Protein AF-A0A1G9R1K8-F1 (afdb_monomer)

Solvent-accessible surface area (backbone atoms only — not comparable to full-atom values): 6577 Å² total; per-residue (Å²): 113,73,52,53,78,76,39,43,68,59,34,65,70,40,95,87,58,67,82,55,66,33,57,54,41,50,50,28,55,60,50,38,76,80,44,90,50,79,60,39,53,56,56,50,44,38,60,47,50,28,52,53,42,44,52,50,29,74,75,74,45,68,81,73,45,58,54,42,29,58,21,38,40,22,38,40,50,37,37,51,47,44,72,76,37,96,78,69,61,60,66,56,46,45,42,17,65,43,50,30,46,52,49,27,52,53,52,50,52,48,53,54,50,52,50,56,67,74,76,107

pLDDT: mean 81.9, std 9.62, range [51.81, 91.75]

Radius of gyration: 17.22 Å; Cα contacts (8 Å, |Δi|>4): 94; chains: 1; bounding box: 49×25×45 Å

Structure (mmCIF, N/CA/C/O backbone):
data_AF-A0A1G9R1K8-F1
#
_entry.id   AF-A0A1G9R1K8-F1
#
loop_
_atom_site.group_PDB
_atom_site.id
_atom_site.type_symbol
_atom_site.label_atom_id
_atom_site.label_alt_id
_atom_site.label_comp_id
_atom_site.label_asym_id
_atom_site.label_entity_id
_atom_site.label_seq_id
_atom_site.pdbx_PDB_ins_code
_atom_site.Cartn_x
_atom_site.Cartn_y
_atom_site.Cartn_z
_atom_site.occupancy
_atom_site.B_iso_or_equiv
_atom_site.auth_seq_id
_atom_site.auth_comp_id
_atom_site.auth_asym_id
_atom_site.auth_atom_id
_atom_site.pdbx_PDB_model_num
ATOM 1 N N . MET A 1 1 ? -1.280 11.951 -19.661 1.00 52.84 1 MET A N 1
ATOM 2 C CA . MET A 1 1 ? -2.581 12.398 -19.105 1.00 52.84 1 MET A CA 1
ATOM 3 C C . MET A 1 1 ? -3.734 12.269 -20.097 1.00 52.84 1 MET A C 1
ATOM 5 O O . MET A 1 1 ? -4.733 11.691 -19.705 1.00 52.84 1 MET A O 1
ATOM 9 N N . ALA A 1 2 ? -3.601 12.690 -21.364 1.00 56.06 2 ALA A N 1
ATOM 10 C CA . ALA A 1 2 ? -4.690 12.602 -22.356 1.00 56.06 2 ALA A CA 1
ATOM 11 C C . ALA A 1 2 ? -5.281 11.186 -22.569 1.00 56.06 2 ALA A C 1
ATOM 13 O O . ALA A 1 2 ? -6.480 11.052 -22.777 1.00 56.06 2 ALA A O 1
ATOM 14 N N . ALA A 1 3 ? -4.471 10.124 -22.460 1.00 61.69 3 ALA A N 1
ATOM 15 C CA . ALA A 1 3 ? -4.941 8.741 -22.602 1.00 61.69 3 ALA A CA 1
ATOM 16 C C . ALA A 1 3 ? -5.792 8.242 -21.414 1.00 61.69 3 ALA A C 1
ATOM 18 O O . ALA A 1 3 ? -6.708 7.449 -21.614 1.00 61.69 3 ALA A O 1
ATOM 19 N N . LEU A 1 4 ? -5.538 8.727 -20.187 1.00 64.12 4 LEU A N 1
ATOM 20 C CA . LEU A 1 4 ? -6.362 8.377 -19.019 1.00 64.12 4 LEU A CA 1
ATOM 21 C C . LEU A 1 4 ? -7.775 8.965 -19.130 1.00 64.12 4 LEU A C 1
ATOM 23 O O . LEU A 1 4 ? -8.722 8.356 -18.652 1.00 64.12 4 LEU A O 1
ATOM 27 N N . SER A 1 5 ? -7.917 10.139 -19.751 1.00 73.44 5 SER A N 1
ATOM 28 C CA . SER A 1 5 ? -9.211 10.809 -19.905 1.00 73.44 5 SER A CA 1
ATOM 29 C C . SER A 1 5 ? -10.067 10.245 -21.041 1.00 73.44 5 SER A C 1
ATOM 31 O O . SER A 1 5 ? -11.284 10.369 -20.984 1.00 73.44 5 SER A O 1
ATOM 33 N N . THR A 1 6 ? -9.465 9.640 -22.070 1.00 78.12 6 THR A N 1
ATOM 34 C CA . THR A 1 6 ? -10.192 9.149 -23.257 1.00 78.12 6 THR A CA 1
ATOM 35 C C . THR A 1 6 ? -10.388 7.635 -23.273 1.00 78.12 6 THR A C 1
ATOM 37 O O . THR A 1 6 ? -11.387 7.161 -23.804 1.00 78.12 6 THR A O 1
ATOM 40 N N . ALA A 1 7 ? -9.466 6.868 -22.687 1.00 73.38 7 ALA A N 1
ATOM 41 C CA . ALA A 1 7 ? -9.537 5.410 -22.632 1.00 73.38 7 ALA A CA 1
ATOM 42 C C . ALA A 1 7 ? -8.879 4.883 -21.340 1.00 73.38 7 ALA A C 1
ATOM 44 O O . ALA A 1 7 ? -7.824 4.246 -21.399 1.00 73.38 7 ALA A O 1
ATOM 45 N N . PRO A 1 8 ? -9.483 5.130 -20.159 1.00 67.00 8 PRO A N 1
ATOM 46 C CA . PRO A 1 8 ? -8.863 4.856 -18.862 1.00 67.00 8 PRO A CA 1
ATOM 47 C C . PRO A 1 8 ? -8.488 3.386 -18.681 1.00 67.00 8 PRO A C 1
ATOM 49 O O . PRO A 1 8 ? -7.384 3.094 -18.241 1.00 67.00 8 PRO A O 1
ATOM 52 N N . VAL A 1 9 ? -9.363 2.453 -19.072 1.00 73.62 9 VAL A N 1
ATOM 53 C CA . VAL A 1 9 ? -9.091 1.012 -18.946 1.00 73.62 9 VAL A CA 1
ATOM 54 C C . VAL A 1 9 ? -7.883 0.618 -19.795 1.00 73.62 9 VAL A C 1
ATOM 56 O O . VAL A 1 9 ? -6.941 0.042 -19.271 1.00 73.62 9 VAL A O 1
ATOM 59 N N . ALA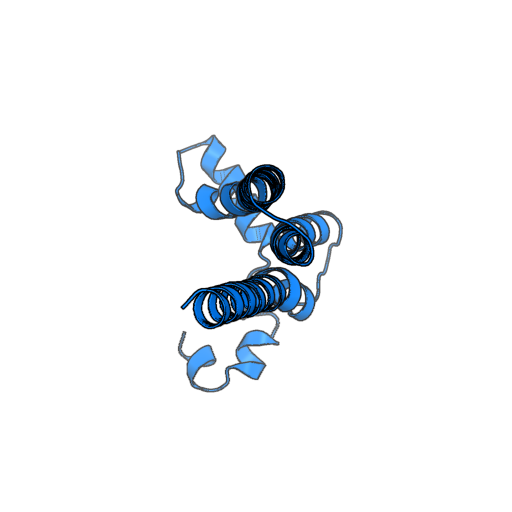 A 1 10 ? -7.851 1.008 -21.072 1.00 68.69 10 ALA A N 1
ATOM 60 C CA . ALA A 1 10 ? -6.729 0.712 -21.961 1.00 68.69 10 ALA A CA 1
ATOM 61 C C . ALA A 1 10 ? -5.425 1.384 -21.499 1.00 68.69 10 ALA A C 1
ATOM 63 O O . ALA A 1 10 ? -4.358 0.775 -21.554 1.00 68.69 10 ALA A O 1
ATOM 64 N N . ALA A 1 11 ? -5.493 2.618 -20.995 1.00 67.75 11 ALA A N 1
ATOM 65 C CA . ALA A 1 11 ? -4.342 3.315 -20.426 1.00 67.75 11 ALA A CA 1
ATOM 66 C C . ALA A 1 11 ? -3.803 2.625 -19.1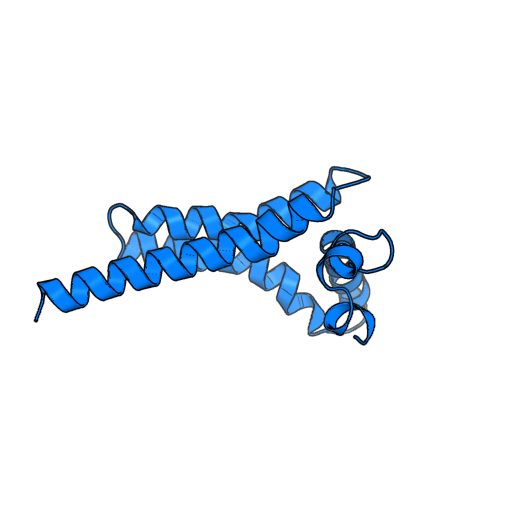59 1.00 67.75 11 ALA A C 1
ATOM 68 O O . ALA A 1 11 ? -2.597 2.634 -18.923 1.00 67.75 11 ALA A O 1
ATOM 69 N N . LEU A 1 12 ? -4.683 2.003 -18.367 1.00 62.38 12 LEU A N 1
ATOM 70 C CA . LEU A 1 12 ? -4.325 1.231 -17.174 1.00 62.38 12 LEU A CA 1
ATOM 71 C C . LEU A 1 12 ? -3.801 -0.176 -17.499 1.00 62.38 12 LEU A C 1
ATOM 73 O O . LEU A 1 12 ? -3.065 -0.743 -16.695 1.00 62.38 12 LEU A O 1
ATOM 77 N N . THR A 1 13 ? -4.170 -0.755 -18.643 1.00 63.41 13 THR A N 1
ATOM 78 C CA . THR A 1 13 ? -3.836 -2.148 -18.990 1.00 63.41 13 THR A CA 1
ATOM 79 C C . THR A 1 13 ? -2.768 -2.291 -20.073 1.00 63.41 13 THR A C 1
ATOM 81 O O . THR A 1 13 ? -2.293 -3.401 -20.301 1.00 63.41 13 THR A O 1
ATOM 84 N N . THR A 1 14 ? -2.373 -1.210 -20.751 1.00 61.56 14 THR A N 1
ATOM 85 C CA . THR A 1 14 ? -1.296 -1.231 -21.754 1.00 61.56 14 THR A CA 1
ATOM 86 C C . THR A 1 14 ? 0.082 -1.046 -21.118 1.00 61.56 14 THR A C 1
ATOM 88 O O . THR A 1 14 ? 0.276 -0.290 -20.166 1.00 61.56 14 THR A O 1
ATOM 91 N N . THR A 1 15 ? 1.075 -1.719 -21.695 1.00 53.59 15 THR A N 1
ATOM 92 C CA . THR A 1 15 ? 2.476 -1.806 -21.246 1.00 53.59 15 THR A CA 1
ATOM 93 C C . THR A 1 15 ? 3.235 -0.469 -21.204 1.00 53.59 15 THR A C 1
ATOM 95 O O . THR A 1 15 ? 4.354 -0.435 -20.705 1.00 53.59 15 THR A O 1
ATOM 98 N N . GLY A 1 16 ? 2.649 0.632 -21.693 1.00 51.81 16 GLY A N 1
ATOM 99 C CA . GLY A 1 16 ? 3.265 1.967 -21.729 1.00 51.81 16 GLY A CA 1
ATOM 100 C C . GLY A 1 16 ? 2.681 3.000 -20.754 1.00 51.81 16 GLY A C 1
ATOM 101 O O . GLY A 1 16 ? 3.127 4.144 -20.772 1.00 51.81 16 GLY A O 1
ATOM 102 N N . GLY A 1 17 ? 1.675 2.642 -19.942 1.00 56.41 17 GLY A N 1
ATOM 103 C CA . GLY A 1 17 ? 0.895 3.615 -19.155 1.00 56.41 17 GLY A CA 1
ATOM 104 C C . GLY A 1 17 ? 1.190 3.685 -17.652 1.00 56.41 17 GLY A C 1
ATOM 105 O O . GLY A 1 17 ? 0.964 4.726 -17.039 1.00 56.41 17 GLY A O 1
ATOM 106 N N . PHE A 1 18 ? 1.724 2.621 -17.050 1.00 60.03 18 PHE A N 1
ATOM 107 C CA . PHE A 1 18 ? 2.063 2.568 -15.624 1.00 60.03 18 PHE A CA 1
ATOM 108 C C . PHE A 1 18 ? 3.509 2.102 -15.458 1.00 60.03 18 PHE A C 1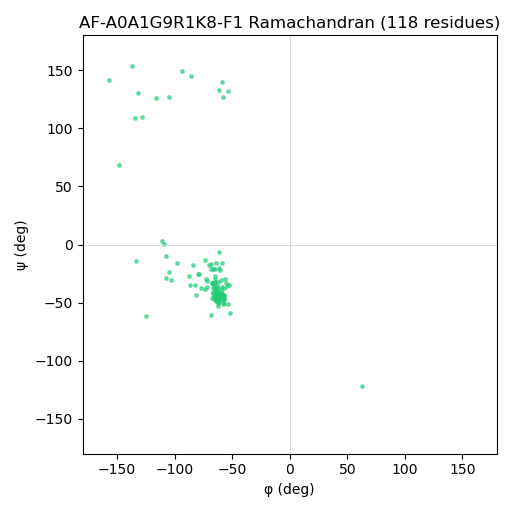
ATOM 110 O O . PHE A 1 18 ? 3.828 0.938 -15.696 1.00 60.03 18 PHE A O 1
ATOM 117 N N . GLY A 1 19 ? 4.397 3.007 -15.040 1.00 70.94 19 GLY A N 1
ATOM 118 C CA . GLY A 1 19 ? 5.719 2.604 -14.568 1.00 70.94 19 GLY A CA 1
ATOM 119 C C . GLY A 1 19 ? 5.564 1.709 -13.338 1.00 70.94 19 GLY A C 1
ATOM 120 O O . GLY A 1 19 ? 4.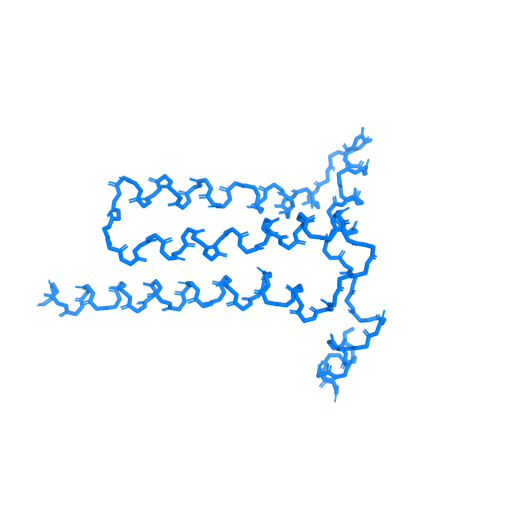788 2.033 -12.440 1.00 70.94 19 GLY A O 1
ATOM 121 N N . ALA A 1 20 ? 6.275 0.579 -13.295 1.00 79.00 20 ALA A N 1
ATOM 122 C CA . ALA A 1 20 ? 6.192 -0.336 -12.161 1.00 79.00 20 ALA A CA 1
ATOM 123 C C . ALA A 1 20 ? 6.572 0.398 -10.853 1.00 79.00 20 ALA A C 1
ATOM 125 O O . ALA A 1 20 ? 7.664 0.974 -10.787 1.00 79.00 20 ALA A O 1
ATOM 126 N N . PRO A 1 21 ? 5.730 0.365 -9.800 1.00 84.75 21 PRO A N 1
ATOM 127 C CA . PRO A 1 21 ? 6.015 1.018 -8.519 1.00 84.75 21 P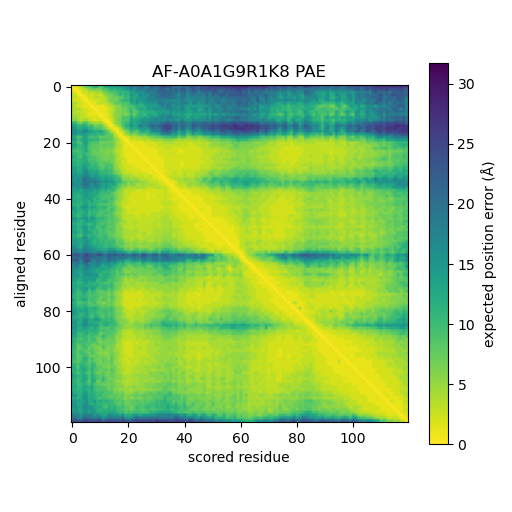RO A CA 1
ATOM 128 C C . PRO A 1 21 ? 7.373 0.635 -7.916 1.00 84.75 21 PRO A C 1
ATOM 130 O O . PRO A 1 21 ? 8.056 1.481 -7.344 1.00 84.75 21 PRO A O 1
ATOM 133 N N . ALA A 1 22 ? 7.813 -0.613 -8.103 1.00 85.12 22 ALA A N 1
ATOM 134 C CA . ALA A 1 22 ? 9.133 -1.066 -7.668 1.00 85.12 22 ALA A CA 1
ATOM 135 C C . ALA A 1 22 ? 10.284 -0.382 -8.429 1.00 85.12 22 ALA A C 1
ATOM 137 O O . ALA A 1 22 ? 11.311 -0.065 -7.831 1.00 85.12 22 ALA A O 1
ATOM 138 N N . THR A 1 23 ? 10.111 -0.095 -9.724 1.00 87.44 23 THR A N 1
ATOM 139 C CA . THR A 1 23 ? 11.077 0.692 -10.504 1.00 87.44 23 THR A CA 1
ATOM 140 C C . THR A 1 23 ? 11.143 2.118 -9.979 1.00 87.44 23 THR A C 1
ATOM 142 O O . THR A 1 23 ? 12.239 2.609 -9.728 1.00 87.44 23 THR A O 1
ATOM 145 N N . PHE A 1 24 ? 9.991 2.752 -9.728 1.00 87.56 24 PHE A N 1
ATOM 146 C CA . PHE A 1 24 ? 9.943 4.085 -9.122 1.00 87.56 24 PHE A CA 1
ATOM 147 C C . PHE A 1 24 ? 10.664 4.117 -7.767 1.00 87.56 24 PHE A C 1
ATOM 149 O O . PHE A 1 24 ? 11.533 4.960 -7.554 1.00 87.56 24 PHE A O 1
ATOM 156 N N . ALA A 1 25 ? 10.350 3.175 -6.872 1.00 89.38 25 ALA A N 1
ATOM 157 C CA . ALA A 1 25 ? 10.967 3.087 -5.552 1.00 89.38 25 ALA A CA 1
ATOM 158 C C . ALA A 1 25 ? 12.485 2.871 -5.643 1.00 89.38 25 ALA A C 1
ATOM 160 O O . ALA A 1 25 ? 13.242 3.535 -4.936 1.00 89.38 25 ALA A O 1
ATOM 161 N N . ARG A 1 26 ? 12.944 2.000 -6.552 1.00 89.25 26 ARG A N 1
ATOM 162 C CA . ARG A 1 26 ? 14.375 1.774 -6.792 1.00 89.25 26 ARG A CA 1
ATOM 163 C C . ARG A 1 26 ? 15.056 3.049 -7.272 1.00 89.25 26 ARG A C 1
ATOM 165 O O . ARG A 1 26 ? 16.058 3.435 -6.684 1.00 89.25 26 ARG A O 1
ATOM 172 N N . THR A 1 27 ? 14.492 3.722 -8.275 1.00 90.00 27 THR A N 1
ATOM 173 C CA . THR A 1 27 ? 15.023 4.992 -8.785 1.00 90.00 27 THR A CA 1
ATOM 174 C C . THR A 1 27 ? 15.097 6.037 -7.674 1.00 90.00 27 THR A C 1
ATOM 176 O O . THR A 1 27 ? 16.153 6.635 -7.478 1.00 90.00 27 THR A O 1
ATOM 179 N N . ALA A 1 28 ? 14.027 6.194 -6.889 1.00 89.19 28 ALA A N 1
ATOM 180 C CA . ALA A 1 28 ? 13.976 7.127 -5.767 1.00 89.19 28 ALA A CA 1
ATOM 181 C C . ALA A 1 28 ? 15.090 6.866 -4.740 1.00 89.19 28 ALA A C 1
ATOM 183 O O . ALA A 1 28 ? 15.789 7.801 -4.351 1.00 89.19 28 ALA A O 1
ATOM 184 N N . VAL A 1 29 ? 15.296 5.604 -4.348 1.00 89.75 29 VAL A N 1
ATOM 185 C CA . VAL A 1 29 ? 16.363 5.208 -3.414 1.00 89.75 29 VAL A CA 1
ATOM 186 C C . VAL A 1 29 ? 17.746 5.439 -4.016 1.00 89.75 29 VAL A C 1
ATOM 188 O O . VAL A 1 29 ? 18.606 6.010 -3.352 1.00 89.75 29 VAL A O 1
ATOM 191 N N . THR A 1 30 ? 17.968 5.056 -5.276 1.00 90.62 30 THR A N 1
ATOM 192 C CA . THR A 1 30 ? 19.277 5.226 -5.923 1.00 90.62 30 THR A CA 1
ATOM 193 C C . THR A 1 30 ? 19.650 6.695 -6.075 1.00 90.62 30 THR A C 1
ATOM 195 O O . THR A 1 30 ? 20.767 7.077 -5.738 1.00 90.62 30 THR A O 1
ATOM 198 N N . THR A 1 31 ? 18.716 7.547 -6.502 1.00 88.88 31 THR A N 1
ATOM 199 C CA . THR A 1 31 ? 18.960 8.988 -6.644 1.00 88.88 31 THR A CA 1
ATOM 200 C C . THR A 1 31 ? 19.230 9.633 -5.288 1.00 88.88 31 THR A C 1
ATOM 202 O O . THR A 1 31 ? 20.130 10.468 -5.175 1.00 88.88 31 THR A O 1
ATOM 205 N N . ALA A 1 32 ? 18.527 9.187 -4.243 1.00 88.75 32 ALA A N 1
ATOM 206 C CA . ALA A 1 32 ? 18.694 9.713 -2.895 1.00 88.75 32 ALA A CA 1
ATOM 207 C C . ALA A 1 32 ? 20.096 9.521 -2.298 1.00 88.75 32 ALA A C 1
ATOM 209 O O . ALA A 1 32 ? 20.468 10.255 -1.386 1.00 88.75 32 ALA A O 1
ATOM 210 N N . THR A 1 33 ? 20.891 8.582 -2.823 1.00 88.62 33 THR A N 1
ATOM 211 C CA . THR A 1 33 ? 22.289 8.392 -2.392 1.00 88.62 33 THR A CA 1
ATOM 212 C C . THR A 1 33 ? 23.195 9.569 -2.760 1.00 88.62 33 THR A C 1
ATOM 214 O O . THR A 1 33 ? 24.242 9.750 -2.148 1.00 88.62 33 THR A O 1
ATOM 217 N N . THR A 1 34 ? 22.785 10.379 -3.739 1.00 89.69 34 THR A N 1
ATOM 218 C CA . THR A 1 34 ? 23.548 11.536 -4.235 1.00 89.69 34 THR A CA 1
ATOM 219 C C . THR A 1 34 ? 22.953 12.880 -3.818 1.00 89.69 34 THR A C 1
ATOM 221 O O . THR A 1 34 ? 23.696 13.842 -3.648 1.00 89.69 34 THR A O 1
ATOM 224 N N . ALA A 1 35 ? 21.634 12.962 -3.619 1.00 87.62 35 ALA A N 1
ATOM 225 C CA . ALA A 1 35 ? 20.954 14.167 -3.149 1.00 87.62 35 ALA A CA 1
ATOM 226 C C . ALA A 1 35 ? 19.610 13.817 -2.485 1.00 87.62 35 ALA A C 1
ATOM 228 O O . ALA A 1 35 ? 18.892 12.968 -3.015 1.00 87.62 35 ALA A O 1
ATOM 229 N N . PRO A 1 36 ? 19.207 14.482 -1.385 1.00 84.94 36 PRO A N 1
ATOM 230 C CA . PRO A 1 36 ? 17.896 14.267 -0.775 1.00 84.94 36 PRO A CA 1
ATOM 231 C C . PRO A 1 36 ? 16.759 14.444 -1.789 1.00 84.94 36 PRO A C 1
ATOM 233 O O . PRO A 1 36 ? 16.722 15.431 -2.522 1.00 84.94 36 PRO A O 1
ATOM 236 N N . SER A 1 37 ? 15.817 13.497 -1.821 1.00 87.44 37 SER A N 1
ATOM 237 C CA . SER A 1 37 ? 14.709 13.506 -2.779 1.00 87.44 37 SER A CA 1
ATOM 238 C C . SER A 1 37 ? 13.364 13.260 -2.093 1.00 87.44 37 SER A C 1
ATOM 240 O O . SER A 1 37 ? 13.225 12.264 -1.376 1.00 87.44 37 SER A O 1
ATOM 242 N N . PRO A 1 38 ? 12.332 14.088 -2.356 1.00 89.12 38 PRO A N 1
ATOM 243 C CA . PRO A 1 38 ? 10.978 13.837 -1.863 1.00 89.12 38 PRO A CA 1
ATOM 244 C C . PRO A 1 38 ? 10.369 12.553 -2.445 1.00 89.12 38 PRO A C 1
ATOM 246 O O . PRO A 1 38 ? 9.415 12.022 -1.882 1.00 89.12 38 PRO A O 1
ATOM 249 N N . ALA A 1 39 ? 10.939 11.995 -3.521 1.00 88.25 39 ALA A N 1
ATOM 250 C CA . ALA A 1 39 ? 10.512 10.709 -4.070 1.00 88.25 39 ALA A CA 1
ATOM 251 C C . ALA A 1 39 ? 10.655 9.550 -3.062 1.00 88.25 39 ALA A C 1
ATOM 253 O O . ALA A 1 39 ? 9.947 8.552 -3.186 1.00 88.25 39 ALA A O 1
ATOM 254 N N . LEU A 1 40 ? 11.511 9.691 -2.037 1.00 89.12 40 LEU A N 1
ATOM 255 C CA . LEU A 1 40 ? 11.639 8.726 -0.940 1.00 89.12 40 LEU A CA 1
ATOM 256 C C . LEU A 1 40 ? 10.386 8.613 -0.064 1.00 89.12 40 LEU A C 1
ATOM 258 O O . LEU A 1 40 ?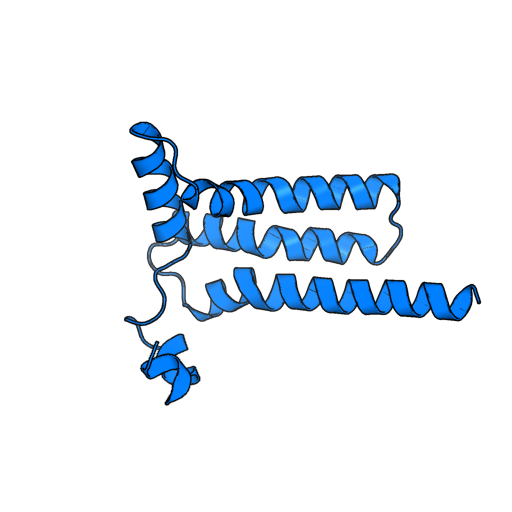 10.214 7.595 0.605 1.00 89.12 40 LEU A O 1
ATOM 262 N N . LEU A 1 41 ? 9.499 9.614 -0.064 1.00 90.56 41 LEU A N 1
ATOM 263 C CA . LEU A 1 41 ? 8.289 9.583 0.760 1.00 90.56 41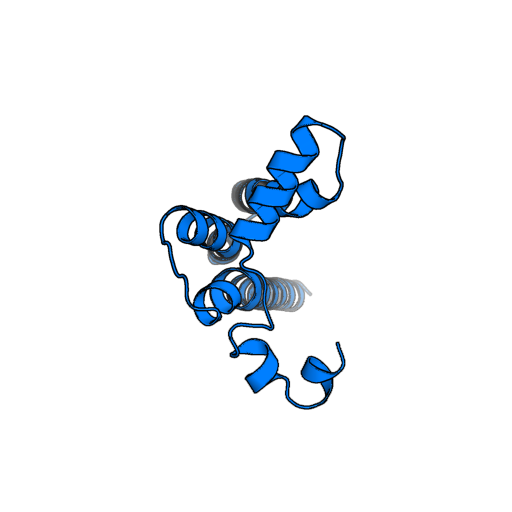 LEU A CA 1
ATOM 264 C C . LEU A 1 41 ? 7.386 8.395 0.420 1.00 90.56 41 LEU A C 1
ATOM 266 O O . LEU A 1 41 ? 6.721 7.872 1.306 1.00 90.56 41 LEU A O 1
ATOM 270 N N . VAL A 1 42 ? 7.391 7.934 -0.833 1.00 86.69 42 VAL A N 1
ATOM 271 C CA . VAL A 1 42 ? 6.609 6.765 -1.252 1.00 86.69 42 VAL A CA 1
ATOM 272 C C . VAL A 1 42 ? 7.151 5.471 -0.628 1.00 86.69 42 VAL A C 1
ATOM 274 O O . VAL A 1 42 ? 6.400 4.855 0.127 1.00 86.69 42 VAL A O 1
ATOM 277 N N . PRO A 1 43 ? 8.417 5.047 -0.857 1.00 89.69 43 PRO A N 1
ATOM 278 C CA . PRO A 1 43 ? 8.945 3.829 -0.243 1.00 89.69 43 PRO A CA 1
ATOM 279 C C . PRO A 1 43 ? 8.988 3.901 1.291 1.00 89.69 43 PRO A C 1
ATOM 281 O O . PRO A 1 43 ? 8.673 2.915 1.960 1.00 89.69 43 PRO A O 1
ATOM 284 N N . LEU A 1 44 ? 9.308 5.065 1.869 1.00 91.75 44 LEU A N 1
ATOM 285 C CA . LEU A 1 44 ? 9.272 5.252 3.322 1.00 91.75 44 LEU A CA 1
ATOM 286 C C . LEU A 1 44 ? 7.843 5.158 3.860 1.00 91.75 44 LEU A C 1
ATOM 288 O O . LEU A 1 44 ? 7.602 4.454 4.836 1.00 91.75 44 LEU A O 1
ATOM 292 N N . GLY A 1 45 ? 6.882 5.800 3.198 1.00 88.75 45 GLY A N 1
ATOM 293 C CA . GLY A 1 45 ? 5.469 5.735 3.558 1.00 88.75 45 GLY A CA 1
ATOM 294 C C . GLY A 1 45 ? 4.932 4.307 3.523 1.00 88.75 45 GLY A C 1
ATOM 295 O O . GLY A 1 45 ? 4.259 3.892 4.461 1.00 88.75 45 GLY A O 1
ATOM 296 N N . THR A 1 46 ? 5.297 3.512 2.512 1.00 90.12 46 THR A N 1
ATOM 297 C CA . THR A 1 46 ? 4.904 2.093 2.441 1.00 90.12 46 THR A CA 1
ATOM 298 C C . THR A 1 46 ? 5.488 1.225 3.556 1.00 90.12 46 THR A C 1
ATOM 300 O O . THR A 1 46 ? 4.870 0.228 3.916 1.00 90.12 46 THR A O 1
ATOM 303 N N . LEU A 1 47 ? 6.643 1.594 4.121 1.00 89.44 47 LEU A N 1
ATOM 304 C CA . LEU A 1 47 ? 7.240 0.904 5.271 1.00 89.44 47 LEU A CA 1
ATOM 305 C C . LEU A 1 47 ? 6.617 1.358 6.595 1.00 89.44 47 LEU A C 1
ATOM 307 O O . LEU A 1 47 ? 6.317 0.539 7.460 1.00 89.44 47 LEU A O 1
ATOM 311 N N . VAL A 1 48 ? 6.422 2.668 6.754 1.00 91.50 48 VAL A N 1
ATOM 312 C CA . VAL A 1 48 ? 5.978 3.285 8.011 1.00 91.50 48 VAL A CA 1
ATOM 313 C C . VAL A 1 48 ? 4.480 3.094 8.242 1.00 91.50 48 VAL A C 1
ATOM 315 O O . VAL A 1 48 ? 4.068 2.851 9.374 1.00 91.50 48 VAL A O 1
ATOM 318 N N . LEU A 1 49 ? 3.656 3.159 7.193 1.00 86.12 49 LEU A N 1
ATOM 319 C CA . LEU A 1 49 ? 2.198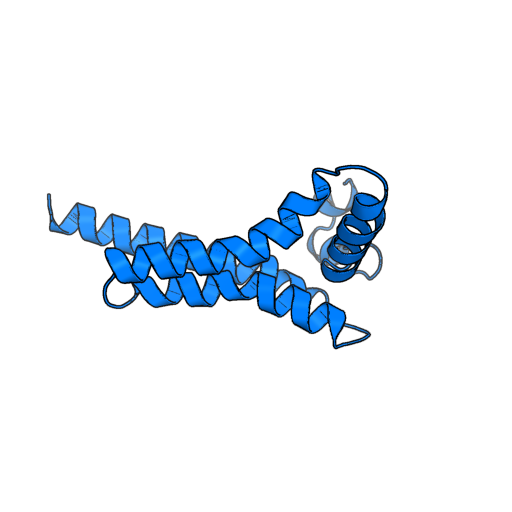 3.064 7.297 1.00 86.12 49 LEU A CA 1
ATOM 320 C C . LEU A 1 49 ? 1.701 1.814 8.054 1.00 86.12 49 LEU A C 1
ATOM 322 O O . LEU A 1 49 ? 0.917 1.985 8.991 1.00 86.12 49 LEU A O 1
ATOM 326 N N . PRO A 1 50 ? 2.131 0.577 7.724 1.00 86.19 50 PRO A N 1
ATOM 327 C CA . PRO A 1 50 ? 1.682 -0.599 8.464 1.00 86.19 50 PRO A CA 1
ATOM 328 C C . PRO A 1 50 ? 2.148 -0.591 9.924 1.00 86.19 50 PRO A C 1
ATOM 330 O O . PRO A 1 50 ? 1.409 -1.061 10.782 1.00 86.19 50 PRO A O 1
ATOM 333 N N . LEU A 1 51 ? 3.320 -0.019 10.233 1.00 90.12 51 LEU A N 1
ATOM 334 C CA . LEU A 1 51 ? 3.817 0.096 11.611 1.00 90.12 51 LEU A CA 1
ATOM 335 C C . LEU A 1 51 ? 2.965 1.061 12.437 1.00 90.12 51 LEU A C 1
ATOM 337 O O . LEU A 1 51 ? 2.576 0.735 13.557 1.00 90.12 51 LEU A O 1
ATOM 341 N N . VAL A 1 52 ? 2.642 2.226 11.871 1.00 86.62 52 VAL A N 1
ATOM 342 C CA . VAL A 1 52 ? 1.789 3.223 12.529 1.00 86.62 52 VAL A CA 1
ATOM 343 C C . VAL A 1 52 ? 0.398 2.648 12.768 1.00 86.62 52 VAL A C 1
ATOM 345 O O . VAL A 1 52 ? -0.106 2.734 13.883 1.00 86.62 52 VAL A O 1
ATOM 348 N N . LEU A 1 53 ? -0.200 1.992 11.770 1.00 83.06 53 LEU A N 1
ATOM 349 C CA . LEU A 1 53 ? -1.512 1.369 11.939 1.00 83.06 53 LEU A CA 1
ATOM 350 C C . LEU A 1 53 ? -1.475 0.205 12.932 1.00 83.06 53 LEU A C 1
ATOM 352 O O . LEU A 1 53 ? -2.374 0.107 13.760 1.00 83.06 53 LEU A O 1
ATOM 356 N N . ALA A 1 54 ? -0.440 -0.638 12.911 1.00 86.25 54 ALA A N 1
ATOM 357 C CA . ALA A 1 54 ? -0.278 -1.701 13.901 1.00 86.25 54 ALA A CA 1
ATOM 358 C C . ALA A 1 54 ? -0.181 -1.132 15.324 1.00 86.25 54 ALA A C 1
ATOM 360 O O . ALA A 1 54 ? -0.830 -1.653 16.229 1.00 86.25 54 ALA A O 1
ATOM 361 N N . TRP A 1 55 ? 0.562 -0.038 15.513 1.00 86.69 55 TRP A N 1
ATOM 362 C CA . TRP A 1 55 ? 0.652 0.671 16.790 1.00 86.69 55 TRP A CA 1
ATOM 363 C C . TRP A 1 55 ? -0.692 1.268 17.225 1.00 86.69 55 TRP A C 1
ATOM 365 O O . TRP A 1 55 ? -1.109 1.124 18.376 1.00 86.69 55 TRP A O 1
ATOM 375 N N . THR A 1 56 ? -1.399 1.938 16.314 1.00 80.75 56 THR A N 1
ATOM 376 C CA . THR A 1 56 ? -2.721 2.509 16.599 1.00 80.75 56 THR A CA 1
ATOM 377 C C . THR A 1 56 ? -3.717 1.416 16.978 1.00 80.75 56 THR A C 1
ATOM 379 O O . THR A 1 56 ? -4.451 1.559 17.953 1.00 80.75 56 THR A O 1
ATOM 382 N N . VAL A 1 57 ? -3.728 0.302 16.247 1.00 84.06 57 VAL A N 1
ATOM 383 C CA . VAL A 1 57 ? -4.649 -0.810 16.491 1.00 84.06 57 VAL A CA 1
ATOM 384 C C . VAL A 1 57 ? -4.286 -1.575 17.762 1.00 84.06 57 VAL A C 1
ATOM 386 O O . VAL A 1 57 ? -5.195 -1.960 18.490 1.00 84.06 57 VAL A O 1
ATOM 389 N N . SER A 1 58 ? -3.005 -1.750 18.092 1.00 84.50 58 SER A N 1
ATOM 390 C CA . SER A 1 58 ? -2.613 -2.378 19.362 1.00 84.50 58 SER A CA 1
ATOM 391 C C . SER A 1 58 ? -2.971 -1.516 20.575 1.00 84.50 58 SER A C 1
ATOM 393 O O . SER A 1 58 ? -3.321 -2.053 21.624 1.00 84.50 58 SER A O 1
ATOM 395 N N . SER A 1 59 ? -2.922 -0.190 20.423 1.00 83.00 59 SER A N 1
ATOM 396 C CA . SER A 1 59 ? -3.213 0.761 21.501 1.00 83.00 59 SER A CA 1
ATOM 397 C C . SER A 1 59 ? -4.713 1.014 21.689 1.00 83.00 59 SER A C 1
ATOM 399 O O . SER A 1 59 ? -5.166 1.214 22.814 1.00 83.00 59 SER A O 1
ATOM 401 N N . PHE A 1 60 ? -5.491 1.017 20.600 1.00 75.19 60 PHE A N 1
ATOM 402 C CA . PHE A 1 60 ? -6.877 1.509 20.607 1.00 75.19 60 PHE A CA 1
ATOM 403 C C . PHE A 1 60 ? -7.886 0.588 19.906 1.00 75.19 60 PHE A C 1
ATOM 405 O O . PHE A 1 60 ? -9.094 0.774 20.047 1.00 75.19 60 PHE A O 1
ATOM 412 N N . GLY A 1 61 ? -7.421 -0.384 19.125 1.00 68.38 61 GLY A N 1
ATOM 413 C CA . GLY A 1 61 ? -8.262 -1.214 18.270 1.00 68.38 61 GLY A CA 1
ATOM 414 C C . GLY A 1 61 ? -8.712 -2.521 18.924 1.00 68.38 61 GLY A C 1
ATOM 415 O O . GLY A 1 61 ? -8.010 -3.138 19.722 1.00 68.38 61 GLY A O 1
ATOM 416 N N . ARG A 1 62 ? -9.899 -2.989 18.531 1.00 69.81 62 ARG A N 1
ATOM 417 C CA . ARG A 1 62 ? -10.402 -4.346 18.794 1.00 69.81 62 ARG A CA 1
ATOM 418 C C . ARG A 1 62 ? -11.066 -4.890 17.528 1.00 69.81 62 ARG A C 1
ATOM 420 O O . ARG A 1 62 ? -11.558 -4.120 16.708 1.00 69.81 62 ARG A O 1
ATOM 427 N N . GLY A 1 63 ? -11.102 -6.213 17.376 1.00 76.75 63 GLY A N 1
ATOM 428 C CA . GLY A 1 63 ? -11.845 -6.878 16.298 1.00 76.75 63 GLY A CA 1
ATOM 429 C C . GLY A 1 63 ? -11.337 -6.540 14.890 1.00 76.75 63 GLY A C 1
ATOM 430 O O . GLY A 1 63 ? -10.170 -6.773 14.579 1.00 76.75 63 GLY A O 1
ATOM 431 N N . SER A 1 64 ? -12.221 -5.992 14.049 1.00 75.19 64 SER A N 1
ATOM 432 C CA . SER A 1 64 ? -12.004 -5.656 12.628 1.00 75.19 64 SER A CA 1
ATOM 433 C C . SER A 1 64 ? -10.867 -4.668 12.373 1.00 75.19 64 SER A C 1
ATOM 435 O O . SER A 1 64 ? -10.376 -4.592 11.250 1.00 75.19 64 SER A O 1
ATOM 437 N N . ALA A 1 65 ? -10.390 -3.964 13.403 1.00 78.00 65 ALA A N 1
ATOM 438 C CA . ALA A 1 65 ? -9.315 -2.986 13.287 1.00 78.00 65 ALA A CA 1
ATOM 439 C C . ALA A 1 65 ? -8.015 -3.545 12.671 1.00 78.00 65 ALA A C 1
ATOM 441 O O . ALA A 1 65 ? -7.297 -2.844 11.958 1.00 78.00 65 ALA A O 1
ATOM 442 N N . TRP A 1 66 ? -7.741 -4.834 12.868 1.00 79.62 66 TRP A N 1
ATOM 443 C CA . TRP A 1 66 ? -6.582 -5.503 12.273 1.00 79.62 66 TRP A CA 1
ATOM 444 C C . TRP A 1 66 ? -6.673 -5.661 10.749 1.00 79.62 66 TRP A C 1
ATOM 446 O O . TRP A 1 66 ? -5.641 -5.763 10.086 1.00 79.62 66 TRP A O 1
ATOM 456 N N . LEU A 1 67 ? -7.876 -5.610 10.166 1.00 80.94 67 LEU A N 1
ATOM 457 C CA . LEU A 1 67 ? -8.059 -5.657 8.711 1.00 80.94 67 LEU A CA 1
ATOM 458 C C . LEU A 1 67 ? -7.454 -4.421 8.022 1.00 80.94 67 LEU A C 1
ATOM 460 O O . LEU A 1 67 ? -6.949 -4.532 6.906 1.00 80.94 67 LEU A O 1
ATOM 464 N N . TYR A 1 68 ? -7.417 -3.269 8.704 1.00 79.75 68 TYR A N 1
ATOM 465 C CA . TYR A 1 68 ? -6.765 -2.049 8.207 1.00 79.75 68 TYR A CA 1
ATOM 466 C C . TYR A 1 68 ? -5.254 -2.219 8.097 1.00 79.75 68 TYR A C 1
ATOM 468 O O . TYR A 1 68 ? -4.646 -1.813 7.108 1.00 79.75 68 TYR A O 1
ATOM 476 N N . VAL A 1 69 ? -4.657 -2.871 9.097 1.00 80.88 69 VAL A N 1
ATOM 477 C CA . VAL A 1 69 ? -3.224 -3.175 9.122 1.00 80.88 69 VAL A CA 1
ATOM 478 C C . VAL A 1 69 ? -2.874 -4.125 7.979 1.00 80.88 69 VAL A C 1
ATOM 480 O O . VAL A 1 69 ? -1.921 -3.873 7.248 1.00 80.88 69 VAL A O 1
ATOM 483 N N . LEU A 1 70 ? -3.676 -5.175 7.771 1.00 84.56 70 LEU A N 1
ATOM 484 C CA . LEU A 1 70 ? -3.462 -6.130 6.679 1.00 84.56 70 LEU A CA 1
ATOM 485 C C . LEU A 1 70 ? -3.537 -5.466 5.302 1.00 84.56 70 LEU A C 1
ATOM 487 O O . LEU A 1 70 ? -2.688 -5.714 4.449 1.00 84.56 70 LEU A O 1
ATOM 491 N N . ALA A 1 71 ? -4.507 -4.584 5.083 1.00 85.69 71 ALA A N 1
ATOM 492 C CA . ALA A 1 71 ? -4.600 -3.847 3.828 1.00 85.69 71 ALA A CA 1
ATOM 493 C C . ALA A 1 71 ? -3.431 -2.870 3.623 1.00 85.69 71 ALA A C 1
ATOM 495 O O . ALA A 1 71 ? -2.970 -2.691 2.495 1.00 85.69 71 ALA A O 1
ATOM 496 N N . ALA A 1 72 ? -2.908 -2.278 4.701 1.00 84.94 72 ALA A N 1
ATOM 497 C CA . ALA A 1 72 ? -1.731 -1.413 4.658 1.00 84.94 72 ALA A CA 1
ATOM 498 C C . ALA A 1 72 ? -0.423 -2.164 4.363 1.00 84.94 72 ALA A C 1
ATOM 500 O O . ALA A 1 72 ? 0.546 -1.548 3.921 1.00 84.94 72 ALA A O 1
ATOM 501 N N . LEU A 1 73 ? -0.397 -3.490 4.535 1.00 89.94 73 LEU A N 1
ATOM 502 C CA . LEU A 1 73 ? 0.684 -4.336 4.021 1.00 89.94 73 LEU A CA 1
ATOM 503 C C . LEU A 1 73 ? 0.608 -4.522 2.499 1.00 89.94 73 LEU A C 1
ATOM 505 O O . LEU A 1 73 ? 1.590 -4.955 1.902 1.00 89.94 73 LEU A O 1
ATOM 509 N N . GLY A 1 74 ? -0.511 -4.174 1.855 1.00 91.19 74 GLY A N 1
ATOM 510 C CA . GLY A 1 74 ? -0.699 -4.279 0.407 1.00 91.19 74 GLY A CA 1
ATOM 511 C C . GLY A 1 74 ? 0.424 -3.605 -0.387 1.00 91.19 74 GLY A C 1
ATOM 512 O O . GLY A 1 74 ? 1.126 -4.302 -1.120 1.00 91.19 74 GLY A O 1
ATOM 513 N N . PRO A 1 75 ? 0.675 -2.295 -0.213 1.00 90.50 75 PRO A N 1
ATOM 514 C CA . PRO A 1 75 ? 1.757 -1.598 -0.906 1.00 90.50 75 PRO A CA 1
ATOM 515 C C . PRO A 1 75 ? 3.147 -2.185 -0.621 1.00 90.50 75 PRO A C 1
ATOM 517 O O . PRO A 1 75 ? 3.979 -2.270 -1.523 1.00 90.50 75 PRO A O 1
ATOM 520 N N . LEU A 1 76 ? 3.388 -2.645 0.614 1.00 91.12 76 LEU A N 1
ATOM 521 C CA . LEU A 1 76 ? 4.634 -3.310 1.002 1.00 91.12 76 LEU A CA 1
ATOM 522 C C . LEU A 1 76 ? 4.827 -4.621 0.220 1.00 91.12 76 LEU A C 1
ATOM 524 O O . LEU A 1 76 ? 5.891 -4.854 -0.355 1.00 91.12 76 LEU A O 1
ATOM 528 N N . ALA A 1 77 ? 3.780 -5.445 0.142 1.00 90.56 77 ALA A N 1
ATOM 529 C CA . ALA A 1 77 ? 3.768 -6.668 -0.651 1.00 90.56 77 ALA A CA 1
ATOM 530 C C . ALA A 1 77 ? 3.928 -6.369 -2.148 1.00 90.56 77 ALA A C 1
ATOM 532 O O . ALA A 1 77 ? 4.675 -7.061 -2.833 1.00 90.56 77 ALA A O 1
ATOM 533 N N . GLY A 1 78 ? 3.292 -5.308 -2.651 1.00 89.12 78 GLY A N 1
ATOM 534 C CA . GLY A 1 78 ? 3.430 -4.853 -4.034 1.00 89.12 78 GLY A CA 1
ATOM 535 C C . GLY A 1 78 ? 4.865 -4.451 -4.387 1.00 89.12 78 GLY A C 1
ATOM 536 O O . GLY A 1 78 ? 5.369 -4.847 -5.440 1.00 89.12 78 GLY A O 1
ATOM 537 N N . LEU A 1 79 ? 5.559 -3.729 -3.498 1.00 89.25 79 LEU A N 1
ATOM 538 C CA . LEU A 1 79 ? 6.988 -3.438 -3.662 1.00 89.25 79 LEU A CA 1
ATOM 539 C C . LEU A 1 79 ? 7.836 -4.713 -3.606 1.00 89.25 79 LEU A C 1
ATOM 541 O O . LEU A 1 79 ? 8.667 -4.919 -4.487 1.00 89.25 79 LEU A O 1
ATOM 545 N N . GLY A 1 80 ? 7.612 -5.579 -2.613 1.00 87.69 80 GLY A N 1
ATOM 546 C CA . GLY A 1 80 ? 8.357 -6.832 -2.458 1.00 87.69 80 GLY A CA 1
ATOM 547 C C . GLY A 1 80 ? 8.229 -7.753 -3.675 1.00 87.69 80 GLY A C 1
ATOM 548 O O . GLY A 1 80 ? 9.234 -8.236 -4.196 1.00 87.69 80 GLY A O 1
ATOM 549 N N . LEU A 1 81 ? 7.009 -7.922 -4.192 1.00 85.88 81 LEU A N 1
ATOM 550 C CA . LEU A 1 81 ? 6.736 -8.692 -5.408 1.00 85.88 81 LEU A CA 1
ATOM 551 C C . LEU A 1 81 ? 7.457 -8.107 -6.626 1.00 85.88 81 LEU A C 1
ATOM 553 O O . LEU A 1 81 ? 8.075 -8.854 -7.378 1.00 85.88 81 LEU A O 1
ATOM 557 N N . GLY A 1 82 ? 7.435 -6.783 -6.800 1.00 81.25 82 GLY A N 1
ATOM 558 C CA . GLY A 1 82 ? 8.124 -6.114 -7.907 1.00 81.25 82 GLY A CA 1
ATOM 559 C C . GLY A 1 82 ? 9.655 -6.153 -7.831 1.00 81.25 82 GLY A C 1
ATOM 560 O O . GLY A 1 82 ? 10.324 -5.902 -8.834 1.00 81.25 82 GLY A O 1
ATOM 561 N N . LEU A 1 83 ? 10.226 -6.464 -6.663 1.00 81.56 83 LEU A N 1
ATOM 562 C CA . LEU A 1 83 ? 11.660 -6.720 -6.503 1.00 81.56 83 LEU A CA 1
ATOM 563 C C . LEU A 1 83 ? 12.025 -8.184 -6.771 1.00 81.56 83 LEU A C 1
ATOM 565 O O . LEU A 1 83 ? 13.107 -8.444 -7.292 1.00 81.56 83 LEU A O 1
ATOM 569 N N . ALA A 1 84 ? 11.143 -9.119 -6.417 1.00 83.56 84 ALA A N 1
ATOM 570 C CA . ALA A 1 84 ? 11.392 -10.554 -6.533 1.00 83.56 84 ALA A CA 1
ATOM 571 C C . ALA A 1 84 ? 11.025 -11.136 -7.909 1.00 83.56 84 ALA A C 1
ATOM 573 O O . ALA A 1 84 ? 11.592 -12.148 -8.318 1.00 83.56 84 ALA A O 1
ATOM 574 N N . VAL A 1 85 ? 10.073 -10.523 -8.618 1.00 81.69 85 VAL A N 1
ATOM 575 C CA . VAL A 1 85 ? 9.500 -11.064 -9.856 1.00 81.69 85 VAL A CA 1
ATOM 576 C C . VAL A 1 85 ? 9.816 -10.137 -11.039 1.00 81.69 85 VAL A C 1
ATOM 578 O O . VAL A 1 85 ? 9.468 -8.956 -10.986 1.00 81.69 85 VAL A O 1
ATOM 581 N N . PRO A 1 86 ? 10.422 -10.641 -12.137 1.00 73.06 86 PRO A N 1
ATOM 582 C CA . PRO A 1 86 ? 10.840 -9.810 -13.274 1.00 73.06 86 PRO A CA 1
ATOM 583 C C . PRO A 1 86 ? 9.685 -9.096 -13.982 1.00 73.06 86 PRO A C 1
ATOM 585 O O . PRO A 1 86 ? 9.855 -8.006 -14.523 1.00 73.06 86 PRO A O 1
ATOM 588 N N . THR A 1 87 ? 8.510 -9.724 -14.002 1.00 80.44 87 THR A N 1
ATOM 589 C CA . THR A 1 87 ? 7.300 -9.199 -14.633 1.00 80.44 87 THR A CA 1
ATOM 590 C C . THR A 1 87 ? 6.117 -9.385 -13.692 1.00 80.44 87 THR A C 1
ATOM 592 O O . THR A 1 87 ? 5.647 -10.493 -13.452 1.00 80.44 87 THR A O 1
ATOM 595 N N . VAL A 1 88 ? 5.635 -8.277 -13.136 1.00 81.00 88 VAL A N 1
ATOM 596 C CA . VAL A 1 88 ? 4.430 -8.251 -12.303 1.00 81.00 88 VAL A CA 1
ATOM 597 C C . VAL A 1 88 ? 3.295 -7.643 -13.129 1.00 81.00 88 VAL A C 1
ATOM 599 O O . VAL A 1 88 ? 3.474 -6.544 -13.661 1.00 81.00 88 VAL A O 1
ATOM 602 N N . PRO A 1 89 ? 2.134 -8.312 -13.251 1.00 83.31 89 PRO A N 1
ATOM 603 C CA . PRO A 1 89 ? 0.991 -7.760 -13.968 1.00 83.31 89 PRO A CA 1
ATOM 604 C C . PRO A 1 89 ? 0.536 -6.430 -13.360 1.00 83.31 89 PRO A C 1
ATOM 606 O O . PRO A 1 89 ? 0.425 -6.314 -12.139 1.00 83.31 89 PRO A O 1
ATOM 609 N N . THR A 1 90 ? 0.172 -5.449 -14.190 1.00 82.50 90 THR A N 1
ATOM 610 C CA . THR A 1 90 ? -0.318 -4.140 -13.715 1.00 82.50 90 THR A CA 1
ATOM 611 C C . THR A 1 90 ? -1.499 -4.270 -12.752 1.00 82.50 90 THR A C 1
ATOM 613 O O . THR A 1 90 ? -1.573 -3.549 -11.762 1.00 82.50 90 THR A O 1
ATOM 616 N N . ALA A 1 91 ? -2.379 -5.251 -12.976 1.00 83.94 91 ALA A N 1
ATOM 617 C CA . ALA A 1 91 ? -3.491 -5.549 -12.077 1.00 83.94 91 ALA A CA 1
ATOM 618 C C . ALA A 1 91 ? -3.035 -5.861 -10.639 1.00 83.94 91 ALA A C 1
ATOM 620 O O . ALA A 1 91 ? -3.677 -5.417 -9.692 1.00 83.94 91 ALA A O 1
ATOM 621 N N . ALA A 1 92 ? -1.907 -6.554 -10.452 1.00 86.38 92 ALA A N 1
ATOM 622 C CA . ALA A 1 92 ? -1.379 -6.844 -9.120 1.00 86.38 92 ALA A CA 1
ATOM 623 C C . ALA A 1 92 ? -0.918 -5.564 -8.406 1.00 86.38 92 ALA A C 1
ATOM 625 O O . ALA A 1 92 ? -1.168 -5.396 -7.210 1.00 86.38 92 ALA A O 1
ATOM 626 N N . TYR A 1 93 ? -0.320 -4.620 -9.141 1.00 86.94 93 TYR A N 1
ATOM 627 C CA . TYR A 1 93 ? 0.010 -3.300 -8.603 1.00 86.94 93 TYR A CA 1
ATOM 628 C C . TYR A 1 93 ? -1.240 -2.487 -8.262 1.00 86.94 93 TYR A C 1
ATOM 630 O O . TYR A 1 93 ? -1.297 -1.883 -7.195 1.00 86.94 93 TYR A O 1
ATOM 638 N N . LEU A 1 94 ? -2.274 -2.515 -9.105 1.00 86.56 94 LEU A N 1
ATOM 639 C CA . LEU A 1 94 ? -3.540 -1.839 -8.805 1.00 86.56 94 LEU A CA 1
ATOM 640 C C . LEU A 1 94 ? -4.201 -2.414 -7.547 1.00 86.56 94 LEU A C 1
ATOM 642 O O . LEU A 1 94 ? -4.675 -1.661 -6.699 1.00 86.56 94 LEU A O 1
ATOM 646 N N . VAL A 1 95 ? -4.187 -3.736 -7.378 1.00 89.88 95 VAL A N 1
ATOM 647 C CA . VAL A 1 95 ? -4.739 -4.371 -6.177 1.00 89.88 95 VAL A CA 1
ATOM 648 C C . VAL A 1 95 ? -3.973 -3.943 -4.925 1.00 89.88 95 VAL A C 1
ATOM 650 O O . VAL A 1 95 ? -4.582 -3.522 -3.943 1.00 89.88 95 VAL A O 1
ATOM 653 N N . THR A 1 96 ? -2.643 -4.010 -4.969 1.00 90.25 96 THR A N 1
ATOM 654 C CA . THR A 1 96 ? -1.781 -3.765 -3.802 1.00 90.25 96 THR A CA 1
ATOM 655 C C . THR A 1 96 ? -1.676 -2.293 -3.411 1.00 90.25 96 THR A C 1
ATOM 657 O O . THR A 1 96 ? -1.685 -1.991 -2.221 1.00 90.25 96 THR A O 1
ATOM 660 N N . PHE A 1 97 ? -1.622 -1.374 -4.378 1.00 87.56 97 PHE A N 1
ATOM 661 C CA . PHE A 1 97 ? -1.445 0.062 -4.123 1.00 87.56 97 PHE A CA 1
ATOM 662 C C . PHE A 1 97 ? -2.742 0.871 -4.123 1.00 87.56 97 PHE A C 1
ATOM 664 O O . PHE A 1 97 ? -2.730 2.004 -3.647 1.00 87.56 97 PHE A O 1
ATOM 671 N N . VAL A 1 98 ? -3.845 0.333 -4.653 1.00 87.50 98 VAL A N 1
ATOM 672 C CA . VAL A 1 98 ? -5.105 1.083 -4.780 1.00 87.50 98 VAL A CA 1
ATOM 673 C C . VAL A 1 98 ? -6.257 0.351 -4.111 1.00 87.50 98 VAL A C 1
ATOM 675 O O . VAL A 1 98 ? -6.824 0.869 -3.153 1.00 87.50 98 VAL A O 1
ATOM 678 N N . VAL A 1 99 ? -6.596 -0.855 -4.573 1.00 90.06 99 VAL A N 1
ATOM 679 C CA . VAL A 1 99 ? -7.818 -1.547 -4.125 1.00 90.06 99 VAL A CA 1
ATOM 680 C C . VAL A 1 99 ? -7.763 -1.872 -2.635 1.00 90.06 99 VAL A C 1
ATOM 682 O O . VAL A 1 99 ? -8.711 -1.560 -1.919 1.00 90.06 99 VAL A O 1
ATOM 685 N N . LEU A 1 100 ? -6.661 -2.456 -2.155 1.00 89.75 100 LEU A N 1
ATOM 686 C CA . LEU A 1 100 ? -6.504 -2.790 -0.738 1.00 89.75 100 LEU A CA 1
ATOM 687 C C . LEU A 1 100 ? -6.535 -1.536 0.157 1.00 89.75 100 LEU A C 1
ATOM 689 O O . LEU A 1 100 ? -7.377 -1.500 1.058 1.00 89.75 100 LEU A O 1
ATOM 693 N N . PRO A 1 101 ? -5.720 -0.486 -0.087 1.00 85.31 101 PRO A N 1
ATOM 694 C CA . PRO A 1 101 ? -5.785 0.743 0.704 1.00 85.31 101 PRO A CA 1
ATOM 695 C C . PRO A 1 101 ? -7.169 1.400 0.713 1.00 85.31 101 PRO A C 1
ATOM 697 O O . PRO A 1 101 ? -7.675 1.738 1.782 1.00 85.31 101 PRO A O 1
ATOM 700 N N . VAL A 1 102 ? -7.811 1.544 -0.452 1.00 89.12 102 VAL A N 1
ATOM 701 C CA . VAL A 1 102 ? -9.150 2.150 -0.549 1.00 89.12 102 VAL A CA 1
ATOM 702 C C . VAL A 1 102 ? -10.178 1.303 0.197 1.00 89.12 102 VAL A C 1
ATOM 704 O O . VAL A 1 102 ? -10.963 1.843 0.974 1.00 89.12 102 VAL A O 1
ATOM 707 N N . GLY A 1 103 ? -10.148 -0.020 0.021 1.00 87.12 103 GLY A N 1
ATOM 708 C CA . GLY A 1 103 ? -11.029 -0.943 0.731 1.00 87.12 103 GLY A CA 1
ATOM 709 C C . GLY A 1 103 ? -10.895 -0.821 2.248 1.00 87.12 103 GLY A C 1
ATOM 710 O O . GLY A 1 103 ? -11.904 -0.719 2.942 1.00 87.12 103 GLY A O 1
ATOM 711 N N . ALA A 1 104 ? -9.669 -0.741 2.771 1.00 84.88 104 ALA A N 1
ATOM 712 C CA . ALA A 1 104 ? -9.457 -0.533 4.201 1.00 84.88 104 ALA A CA 1
ATOM 713 C C . ALA A 1 104 ? -9.992 0.805 4.706 1.00 84.88 104 ALA A C 1
ATOM 715 O O . ALA A 1 104 ? -10.618 0.829 5.763 1.00 84.88 104 ALA A O 1
ATOM 716 N N . VAL A 1 105 ? -9.793 1.896 3.961 1.00 83.81 105 VAL A N 1
ATOM 717 C CA . VAL A 1 105 ? -10.356 3.204 4.329 1.00 83.81 105 VAL A CA 1
ATOM 718 C C . VAL A 1 105 ? -11.882 3.136 4.388 1.00 83.81 105 VAL A C 1
ATOM 720 O O . VAL A 1 105 ? -12.474 3.627 5.346 1.00 83.81 105 VAL A O 1
ATOM 723 N N . LEU A 1 106 ? -12.528 2.491 3.414 1.00 86.94 106 LEU A N 1
ATOM 724 C CA . LEU A 1 106 ? -13.987 2.350 3.393 1.00 86.94 106 LEU A CA 1
ATOM 725 C C . LEU A 1 106 ? -14.510 1.531 4.578 1.00 86.94 106 LEU A C 1
ATOM 727 O O . LEU A 1 106 ? -15.481 1.939 5.217 1.00 86.94 106 LEU A O 1
ATOM 731 N N . VAL A 1 107 ? -13.859 0.413 4.907 1.00 84.06 107 VAL A N 1
ATOM 732 C CA . VAL A 1 107 ? -14.235 -0.404 6.073 1.00 84.06 107 VAL A CA 1
ATOM 733 C C . VAL A 1 107 ? -14.012 0.381 7.373 1.00 84.06 107 VAL A C 1
ATOM 735 O O . VAL A 1 107 ? -14.889 0.374 8.235 1.00 84.06 107 VAL A O 1
ATOM 738 N N . PHE A 1 108 ? -12.915 1.141 7.476 1.00 82.56 108 PHE A N 1
ATOM 739 C CA . PHE A 1 108 ? -12.627 2.002 8.626 1.00 82.56 108 PHE A CA 1
ATOM 740 C C . PHE A 1 108 ? -13.695 3.077 8.818 1.00 82.56 108 PHE A C 1
ATOM 742 O O . PHE A 1 108 ? -14.215 3.238 9.922 1.00 82.56 108 PHE A O 1
ATOM 749 N N . LEU A 1 109 ? -14.079 3.770 7.745 1.00 84.50 109 LEU A N 1
ATOM 750 C CA . LEU A 1 109 ? -15.174 4.741 7.773 1.00 84.50 109 LEU A CA 1
ATOM 751 C C . LEU A 1 109 ? -16.500 4.090 8.189 1.00 84.50 109 LEU A C 1
ATOM 753 O O . LEU A 1 109 ? -17.253 4.689 8.957 1.00 84.50 109 LEU A O 1
ATOM 757 N N . GLY A 1 110 ? -16.771 2.869 7.723 1.00 85.88 110 GLY A N 1
ATOM 758 C CA . GLY A 1 110 ? -17.941 2.092 8.132 1.00 85.88 110 GLY A CA 1
ATOM 759 C C . GLY A 1 110 ? -17.957 1.795 9.633 1.00 85.88 110 GLY A C 1
ATOM 760 O O . GLY A 1 110 ? -18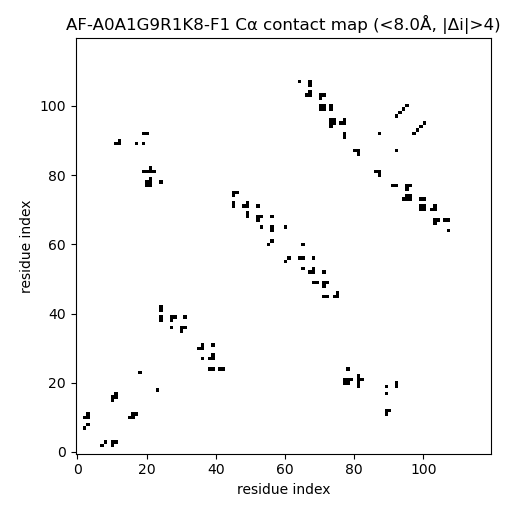.970 2.031 10.296 1.00 85.88 110 GLY A O 1
ATOM 761 N N . ASP A 1 111 ? -16.830 1.348 10.189 1.00 84.00 111 ASP A N 1
ATOM 762 C CA . ASP A 1 111 ? -16.691 1.078 11.625 1.00 84.00 111 ASP A CA 1
ATOM 763 C C . ASP A 1 111 ? -16.832 2.348 12.473 1.00 84.00 111 ASP A C 1
ATOM 765 O O . ASP A 1 111 ? -17.548 2.336 13.480 1.00 84.00 111 ASP A O 1
ATOM 769 N N . VAL A 1 112 ? -16.209 3.453 12.052 1.00 81.25 112 VAL A N 1
ATOM 770 C CA . VAL A 1 112 ? -16.347 4.759 12.717 1.00 81.25 112 VAL A CA 1
ATOM 771 C C . VAL A 1 112 ? -17.798 5.234 12.671 1.00 81.25 112 VAL A C 1
ATOM 773 O O . VAL A 1 112 ? -18.339 5.641 13.698 1.00 81.25 112 VAL A O 1
ATOM 776 N N . GLY A 1 113 ? -18.459 5.134 11.515 1.00 85.31 113 GLY A N 1
ATOM 777 C CA . GLY A 1 113 ? -19.870 5.482 11.365 1.00 85.31 113 GLY A CA 1
ATOM 778 C C . GLY A 1 113 ? -20.754 4.671 12.311 1.00 85.31 113 GLY A C 1
ATOM 779 O O . GLY A 1 113 ? -21.517 5.247 13.086 1.00 85.31 113 GLY A O 1
ATOM 780 N N . ARG A 1 114 ? -20.599 3.342 12.321 1.00 86.06 114 ARG A N 1
ATOM 781 C CA . ARG A 1 114 ? -21.345 2.441 13.213 1.00 86.06 114 ARG A CA 1
ATOM 782 C C . ARG A 1 114 ? -21.146 2.797 14.686 1.00 86.06 114 ARG A C 1
ATOM 784 O O . ARG A 1 114 ? -22.115 2.806 15.440 1.00 86.06 114 ARG A O 1
ATOM 791 N N . TYR A 1 115 ? -19.912 3.091 15.091 1.00 83.94 115 TYR A N 1
ATOM 792 C CA . TYR A 1 115 ? -19.607 3.511 16.458 1.00 83.94 115 TYR A CA 1
ATOM 793 C C . TYR A 1 115 ? -20.311 4.824 16.822 1.00 83.94 115 TYR A C 1
ATOM 795 O O . TYR A 1 115 ? -20.977 4.888 17.854 1.00 83.94 115 TYR A O 1
ATOM 803 N N . LEU A 1 116 ? -20.222 5.845 15.962 1.00 85.38 116 LEU A N 1
ATOM 804 C CA . LEU A 1 116 ? -20.861 7.147 16.184 1.00 85.38 116 LEU A CA 1
ATOM 805 C C . LEU A 1 116 ? -22.393 7.059 16.233 1.00 85.38 116 LEU A C 1
ATOM 807 O O . LEU A 1 116 ? -23.003 7.787 17.008 1.00 85.38 116 LEU A O 1
ATOM 811 N N . PHE A 1 117 ? -23.015 6.182 15.441 1.00 91.31 117 PHE A N 1
ATOM 812 C CA . PHE A 1 117 ? -24.464 5.953 15.498 1.00 91.31 117 PHE A CA 1
ATOM 813 C C . PHE A 1 117 ? -24.910 5.177 16.742 1.00 91.31 117 PHE A C 1
ATOM 815 O O . PHE A 1 117 ? -26.026 5.377 17.197 1.00 91.31 117 PHE A O 1
ATOM 822 N N . ALA A 1 118 ? -24.068 4.296 17.288 1.00 87.88 118 ALA A N 1
ATOM 823 C CA . ALA A 1 118 ? -24.400 3.504 18.474 1.00 87.88 118 ALA A CA 1
ATOM 824 C C . ALA A 1 118 ? -24.154 4.241 19.804 1.00 87.88 118 ALA A C 1
ATOM 826 O O . ALA A 1 118 ? -24.629 3.793 20.843 1.00 87.88 118 ALA A O 1
ATOM 827 N N . THR A 1 119 ? -23.362 5.317 19.787 1.00 80.94 119 THR A N 1
ATOM 828 C CA . THR A 1 119 ? -22.956 6.080 20.985 1.00 80.94 119 THR A CA 1
ATOM 829 C C . THR A 1 119 ? -23.576 7.477 21.068 1.00 80.94 119 THR A C 1
ATOM 831 O O . THR A 1 119 ? -23.275 8.222 22.000 1.00 80.94 119 THR A O 1
ATOM 834 N N . ARG A 1 120 ? -24.436 7.826 20.109 1.00 58.94 120 ARG A N 1
ATOM 835 C CA . ARG A 1 120 ? -25.335 8.984 20.154 1.00 58.94 120 ARG A CA 1
ATOM 836 C C . ARG A 1 120 ? -26.721 8.537 20.588 1.00 58.94 120 ARG A C 1
ATOM 838 O O . ARG A 1 120 ? -27.379 9.350 21.269 1.00 58.94 120 ARG A O 1
#

Sequence (120 aa):
MAALSTAPVAALTTTGGFGAPATFARTAVTTATTAPSPALLVPLGTLVLPLVLAWTVSSFGRGSAWLYVLAALGPLAGLGLGLAVPTVPTAAYLVTFVVLPVGAVLVFLGDVGRYLFATR

Secondary structure (DSSP, 8-state):
-HHHHH-HHHHHHSTTT---HHHHHHHHHHHHTTS--GGGHHHHHHHHHHHHHHHHHHHH--TTHHHHHHHHHHHHHHHHHHHH-S---HHHHHIIIIIHHHHHHHHHHHHHHHHHHH--

Mean predicted aligned error: 7.48 Å

Organism: NCBI:txid660521

Foldseek 3Di:
DVCCVPPVVCLLQDPPRDDQVLVLCVVQVVVCVPPNDPSPCLVVCLVVVLVVQVVCCVVPNDDCSVLLSVLSCLLVVSNVCVVVPVDDGSVSVCCSVPVSNVVSVVVVVVVVVVVVVVVD